Protein AF-A0AAV8WI95-F1 (afdb_monomer_lite)

pLDDT: mean 83.45, std 9.29, range [59.19, 95.19]

Structure (mmCIF, N/CA/C/O backbone):
data_AF-A0AAV8WI95-F1
#
_entry.id   AF-A0AAV8WI95-F1
#
loop_
_atom_site.group_PDB
_atom_site.id
_atom_site.type_symbol
_atom_site.label_atom_id
_atom_site.label_alt_id
_atom_site.label_comp_id
_atom_site.label_asym_id
_atom_site.label_entity_id
_atom_site.label_seq_id
_atom_site.pdbx_PDB_ins_code
_atom_site.Cartn_x
_atom_site.Cartn_y
_atom_site.Cartn_z
_atom_site.occupancy
_atom_site.B_iso_or_equiv
_atom_site.auth_seq_id
_atom_site.auth_comp_id
_atom_site.auth_asym_id
_atom_site.auth_atom_id
_atom_site.pdbx_PDB_model_num
ATOM 1 N N . MET A 1 1 ? -9.296 8.447 18.279 1.00 83.88 1 MET A N 1
ATOM 2 C CA . MET A 1 1 ? -10.589 8.624 17.574 1.00 83.88 1 MET A CA 1
ATOM 3 C C . MET A 1 1 ? -10.660 7.580 16.467 1.00 83.88 1 MET A C 1
ATOM 5 O O . MET A 1 1 ? -9.619 7.297 15.886 1.00 83.88 1 MET A O 1
ATOM 9 N N . LYS A 1 2 ? -11.817 6.955 16.225 1.00 90.81 2 LYS A N 1
ATOM 10 C CA . LYS A 1 2 ? -12.010 6.017 15.104 1.00 90.81 2 LYS A CA 1
ATOM 11 C C . LYS A 1 2 ? -12.854 6.692 14.023 1.00 90.81 2 LYS A C 1
ATOM 13 O O . LYS A 1 2 ? -13.732 7.479 14.372 1.00 90.81 2 LYS A O 1
ATOM 18 N N . CYS A 1 3 ? -12.584 6.404 12.756 1.00 93.12 3 CYS A N 1
ATOM 19 C CA . CYS A 1 3 ? -13.438 6.798 11.635 1.00 93.12 3 CYS A CA 1
ATOM 20 C C . CYS A 1 3 ? -13.751 5.585 10.760 1.00 93.12 3 CYS A C 1
ATOM 22 O O . CYS A 1 3 ? -13.000 4.613 10.751 1.00 93.12 3 CYS A O 1
ATOM 24 N N . GLU A 1 4 ? -14.868 5.638 10.047 1.00 95.19 4 GLU A N 1
ATOM 25 C CA . GLU A 1 4 ? -15.249 4.614 9.082 1.00 95.19 4 GLU A CA 1
ATOM 26 C C . GLU A 1 4 ? -14.975 5.137 7.674 1.00 95.19 4 GLU A C 1
ATOM 28 O O . GLU A 1 4 ? -15.363 6.257 7.332 1.00 95.19 4 GLU A O 1
ATOM 33 N N . VAL A 1 5 ? -14.263 4.346 6.876 1.00 93.56 5 VAL A N 1
ATOM 34 C CA . VAL A 1 5 ? -13.898 4.677 5.498 1.00 93.56 5 VAL A CA 1
ATOM 35 C C . VAL A 1 5 ? -14.409 3.578 4.585 1.00 93.56 5 VAL A C 1
ATOM 37 O O . VAL A 1 5 ? -14.261 2.396 4.882 1.00 93.56 5 VAL A O 1
ATOM 40 N N . ARG A 1 6 ? -14.995 3.964 3.453 1.00 94.31 6 ARG A N 1
ATOM 41 C CA . ARG A 1 6 ? -15.436 3.032 2.417 1.00 94.31 6 ARG A CA 1
ATOM 42 C C . ARG A 1 6 ? -14.423 3.019 1.277 1.00 94.31 6 ARG A C 1
ATOM 44 O O . ARG A 1 6 ? -14.126 4.070 0.713 1.00 94.31 6 ARG A O 1
ATOM 51 N N . VAL A 1 7 ? -13.889 1.845 0.960 1.00 91.62 7 VAL A N 1
ATOM 52 C CA . VAL A 1 7 ? -12.923 1.625 -0.123 1.00 91.62 7 VAL A CA 1
ATOM 53 C C . VAL A 1 7 ? -13.603 0.810 -1.211 1.00 91.62 7 VAL A C 1
ATOM 55 O O . VAL A 1 7 ? -14.171 -0.244 -0.935 1.00 91.62 7 VAL A O 1
ATOM 58 N N . GLN A 1 8 ? -13.532 1.293 -2.448 1.00 92.25 8 GLN A N 1
ATOM 59 C CA . GLN A 1 8 ? -14.112 0.629 -3.608 1.00 92.25 8 GLN A CA 1
ATOM 60 C C . GLN A 1 8 ? -13.038 0.396 -4.668 1.00 92.25 8 GLN A C 1
ATOM 62 O O . GLN A 1 8 ? -12.215 1.270 -4.946 1.00 92.25 8 GLN A O 1
ATOM 67 N N . SER A 1 9 ? -13.052 -0.790 -5.267 1.00 88.44 9 SER A N 1
ATOM 68 C CA . SER A 1 9 ? -12.189 -1.126 -6.394 1.00 88.44 9 SER A CA 1
ATOM 69 C C . SER A 1 9 ? -12.596 -0.365 -7.652 1.00 88.44 9 SER A C 1
ATOM 71 O O . SER A 1 9 ? -13.776 -0.227 -7.967 1.00 88.44 9 SER A O 1
ATOM 73 N N . LEU A 1 10 ? -11.599 0.074 -8.419 1.00 87.12 10 LEU A N 1
ATOM 74 C CA . LEU A 1 10 ? -11.812 0.714 -9.720 1.00 87.12 10 LEU A CA 1
ATOM 75 C C . LEU A 1 10 ? -12.073 -0.292 -10.852 1.00 87.12 10 LEU A C 1
ATOM 77 O O . LEU A 1 10 ? -12.465 0.105 -11.947 1.00 87.12 10 LEU A O 1
ATOM 81 N N . HIS A 1 11 ? -11.815 -1.583 -10.623 1.00 86.44 11 HIS A N 1
ATOM 82 C CA . HIS A 1 11 ? -11.761 -2.596 -11.685 1.00 86.44 11 HIS A CA 1
ATOM 83 C C . HIS A 1 11 ? -12.774 -3.734 -11.522 1.00 86.44 11 HIS A C 1
ATOM 85 O O . HIS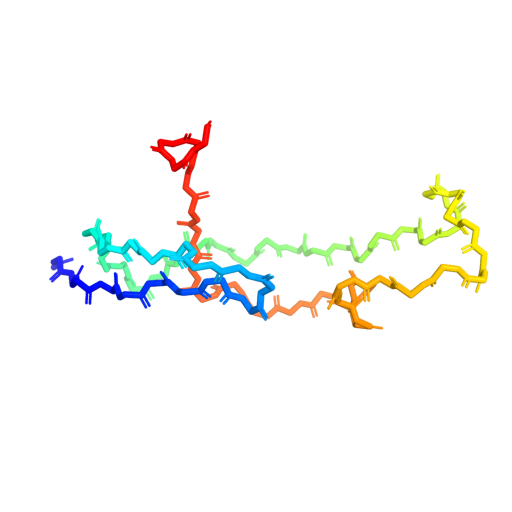 A 1 11 ? -12.948 -4.529 -12.444 1.00 86.44 11 HIS A O 1
ATOM 91 N N . ASN A 1 12 ? -13.436 -3.849 -10.370 1.00 87.75 12 ASN A N 1
ATOM 92 C CA . ASN A 1 12 ? -14.445 -4.875 -10.109 1.00 87.75 12 ASN A CA 1
ATOM 93 C C . ASN A 1 12 ? -15.449 -4.400 -9.044 1.00 87.75 12 ASN A C 1
ATOM 95 O O . ASN A 1 12 ? -15.380 -3.270 -8.570 1.00 87.75 12 ASN A O 1
ATOM 99 N N . ALA A 1 13 ? -16.387 -5.270 -8.667 1.00 94.44 13 ALA A N 1
ATOM 100 C CA . ALA A 1 13 ? -17.437 -4.962 -7.696 1.00 94.44 13 ALA A CA 1
ATOM 101 C C . ALA A 1 13 ? -16.979 -5.009 -6.220 1.00 94.44 13 ALA A C 1
ATOM 103 O O . ALA A 1 13 ? -17.826 -5.038 -5.331 1.00 94.44 13 ALA A O 1
ATOM 104 N N . PHE A 1 14 ? -15.672 -5.060 -5.939 1.00 91.25 14 PHE A N 1
ATOM 105 C CA . PHE A 1 14 ? -15.173 -5.073 -4.564 1.00 91.25 14 PHE A CA 1
ATOM 106 C C . PHE A 1 14 ? -15.432 -3.725 -3.876 1.00 91.25 14 PHE A C 1
ATOM 108 O O . PHE A 1 14 ? -15.049 -2.670 -4.387 1.00 91.25 14 PHE A O 1
ATOM 115 N N . ASP A 1 15 ? -16.057 -3.783 -2.704 1.00 93.69 15 ASP A N 1
ATOM 116 C CA . ASP A 1 15 ? -16.422 -2.652 -1.855 1.00 93.69 15 ASP A CA 1
ATOM 117 C C . ASP A 1 15 ? -16.349 -3.116 -0.395 1.00 93.69 15 ASP A C 1
ATOM 119 O O . ASP A 1 15 ? -16.871 -4.180 -0.053 1.00 93.69 15 ASP A O 1
ATOM 123 N N . VAL A 1 16 ? -15.667 -2.347 0.453 1.00 92.88 16 VAL A N 1
ATOM 124 C CA . VAL A 1 16 ? -15.484 -2.676 1.869 1.00 92.88 16 VAL A CA 1
ATOM 125 C C . VAL A 1 16 ? -15.533 -1.418 2.731 1.00 92.88 16 VAL A C 1
ATOM 127 O O . VAL A 1 16 ? -14.974 -0.378 2.379 1.00 92.88 16 VAL A O 1
ATOM 130 N N . ALA A 1 17 ? -16.196 -1.516 3.882 1.00 93.88 17 ALA A N 1
ATOM 131 C CA . ALA A 1 17 ? -16.128 -0.517 4.942 1.00 93.88 17 ALA A CA 1
ATOM 132 C C . ALA A 1 17 ? -15.079 -0.943 5.978 1.00 93.88 17 ALA A C 1
ATOM 134 O O . ALA A 1 17 ? -15.106 -2.069 6.474 1.00 93.88 17 ALA A O 1
ATOM 135 N N . ILE A 1 18 ? -14.152 -0.043 6.297 1.00 92.31 18 ILE A N 1
ATOM 136 C CA . ILE A 1 18 ? -13.048 -0.273 7.229 1.00 92.31 18 ILE A CA 1
ATOM 137 C C . ILE A 1 18 ? -13.079 0.751 8.361 1.00 92.31 18 ILE A C 1
ATOM 139 O O . ILE A 1 18 ? -13.239 1.952 8.145 1.00 92.31 18 ILE A O 1
ATOM 143 N N . SER A 1 19 ? -12.897 0.272 9.590 1.00 91.81 19 SER A N 1
ATOM 144 C CA . SER A 1 19 ? -12.721 1.131 10.762 1.00 91.81 19 SER A CA 1
ATOM 145 C C . SER A 1 19 ? -11.247 1.507 10.900 1.00 91.81 19 SER A C 1
ATOM 147 O O . SER A 1 19 ? -10.423 0.672 11.272 1.00 91.81 19 SER A O 1
ATOM 149 N N . CYS A 1 20 ? -10.920 2.778 10.703 1.00 90.00 20 CYS A N 1
ATOM 150 C CA . CYS A 1 20 ? -9.565 3.307 10.804 1.00 90.00 20 CYS A CA 1
ATOM 151 C C . CYS A 1 20 ? -9.305 3.962 12.169 1.00 90.00 20 CYS A C 1
ATOM 153 O O . CYS A 1 20 ? -10.173 4.613 12.759 1.00 90.00 20 CYS A O 1
ATOM 155 N N . LEU A 1 21 ? -8.073 3.828 12.663 1.00 91.19 21 LEU A N 1
ATOM 156 C CA . LEU A 1 21 ? -7.576 4.596 13.803 1.00 91.19 21 LEU A CA 1
ATOM 157 C C . LEU A 1 21 ? -7.039 5.945 13.310 1.00 91.19 21 LEU A C 1
AT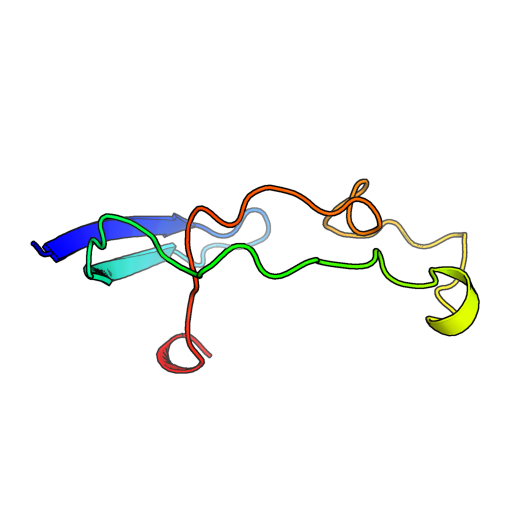OM 159 O O . LEU A 1 21 ? -6.109 5.984 12.511 1.00 91.19 21 LEU A O 1
ATOM 163 N N . VAL A 1 22 ? -7.596 7.047 13.813 1.00 90.44 22 VAL A N 1
ATOM 164 C CA . VAL A 1 22 ? -7.124 8.398 13.482 1.00 90.44 22 VAL A CA 1
ATOM 165 C C . VAL A 1 22 ? -5.992 8.788 14.427 1.00 90.44 22 VAL A C 1
ATOM 167 O O . VAL A 1 22 ? -6.191 8.860 15.645 1.00 90.44 22 VAL A O 1
ATOM 170 N N . LEU A 1 23 ? -4.826 9.059 13.845 1.00 89.00 23 LEU A N 1
ATOM 171 C CA . LEU A 1 23 ? -3.616 9.526 14.520 1.00 89.00 23 LEU A CA 1
ATOM 172 C C . LEU A 1 23 ? -3.305 10.959 14.073 1.00 89.00 23 LEU A C 1
ATOM 174 O O . LEU A 1 23 ? -3.555 11.313 12.924 1.00 89.00 23 LEU A O 1
ATOM 178 N N . SER A 1 24 ? -2.729 11.779 14.956 1.00 86.94 24 SER A N 1
ATOM 179 C CA . SER A 1 24 ? -2.258 13.130 14.598 1.00 86.94 24 SER A CA 1
ATOM 180 C C . SER A 1 24 ? -1.102 13.104 13.595 1.00 86.94 24 SER A C 1
ATOM 182 O O . SER A 1 24 ? -0.886 14.072 12.871 1.00 86.94 24 SER A O 1
ATOM 184 N N . LYS A 1 25 ? -0.359 11.994 13.559 1.00 82.88 25 LYS A N 1
ATOM 185 C CA . LYS A 1 25 ? 0.716 11.721 12.612 1.00 82.88 25 LYS A CA 1
ATOM 186 C C . LYS A 1 25 ? 0.810 10.208 12.404 1.00 82.88 25 LYS A C 1
ATOM 188 O O . LYS A 1 25 ? 0.928 9.474 13.380 1.00 82.88 25 LYS A O 1
ATOM 193 N N . ILE A 1 26 ? 0.725 9.748 11.154 1.00 76.50 26 ILE A N 1
ATOM 194 C CA . ILE A 1 26 ? 0.710 8.309 10.821 1.00 76.50 26 ILE A CA 1
ATOM 195 C C . ILE A 1 26 ? 2.110 7.699 10.947 1.00 76.50 26 ILE A C 1
ATOM 197 O O . ILE A 1 26 ? 2.273 6.630 11.529 1.00 76.50 26 ILE A O 1
ATOM 201 N N . CYS A 1 27 ? 3.130 8.402 10.456 1.00 66.94 27 CYS A N 1
ATOM 202 C CA . CYS A 1 27 ? 4.533 8.039 10.623 1.00 66.94 27 CYS A CA 1
ATOM 203 C C . CYS A 1 27 ? 5.347 9.286 10.966 1.00 66.94 27 CYS A C 1
ATOM 205 O O . CYS A 1 27 ? 5.019 10.385 10.515 1.00 66.94 27 CYS A O 1
ATOM 207 N N . GLU A 1 28 ? 6.443 9.139 11.719 1.00 65.88 28 GLU A N 1
ATOM 208 C CA . GLU A 1 28 ? 7.483 10.173 11.724 1.00 65.88 28 GLU A CA 1
ATOM 209 C C . GLU A 1 28 ? 8.008 10.410 10.301 1.00 65.88 28 GLU A C 1
ATOM 211 O O . GLU A 1 28 ? 7.614 9.703 9.382 1.00 65.88 28 GLU A O 1
ATOM 216 N N . ASN A 1 29 ? 8.807 11.458 10.084 1.00 61.16 29 ASN A N 1
ATOM 217 C CA . ASN A 1 29 ? 9.261 11.849 8.749 1.00 61.16 29 ASN A CA 1
ATOM 218 C C . ASN A 1 29 ? 10.192 10.752 8.194 1.00 61.16 29 ASN A C 1
ATOM 220 O O . ASN A 1 29 ? 11.412 10.853 8.297 1.00 61.16 29 ASN A O 1
ATOM 224 N N . ILE A 1 30 ? 9.610 9.659 7.699 1.00 63.19 30 ILE A N 1
ATOM 225 C CA . ILE A 1 30 ? 10.310 8.568 7.050 1.00 63.19 30 ILE A CA 1
ATOM 226 C C . ILE A 1 30 ? 10.797 9.201 5.764 1.00 63.19 30 ILE A C 1
ATOM 228 O O . ILE A 1 30 ? 10.009 9.476 4.857 1.00 63.19 30 ILE A O 1
ATOM 232 N N . SER A 1 31 ? 12.092 9.502 5.713 1.00 59.19 31 SER A N 1
ATOM 233 C CA . SER A 1 31 ? 12.739 9.760 4.444 1.00 59.19 31 SER A CA 1
ATOM 234 C C . SER A 1 31 ? 12.402 8.566 3.562 1.00 59.19 31 SER A C 1
ATOM 236 O O . SER A 1 31 ? 12.788 7.437 3.850 1.00 59.19 31 SER A O 1
ATOM 238 N N . ASN A 1 32 ? 11.590 8.806 2.539 1.00 68.12 32 ASN A N 1
ATOM 239 C CA . ASN A 1 32 ? 11.313 7.831 1.506 1.00 68.12 32 ASN A CA 1
ATOM 240 C C . ASN A 1 32 ? 12.288 8.153 0.372 1.00 68.12 32 ASN A C 1
ATOM 242 O O . ASN A 1 32 ? 11.946 8.966 -0.496 1.00 68.12 32 ASN A O 1
ATOM 246 N N . PRO A 1 33 ? 13.544 7.652 0.420 1.00 70.19 33 PRO A N 1
ATOM 247 C CA . PRO A 1 33 ? 14.416 7.751 -0.732 1.00 70.19 33 PRO A CA 1
ATOM 248 C C . PRO A 1 33 ? 13.685 6.998 -1.837 1.00 70.19 33 PRO A C 1
ATOM 250 O O . PRO A 1 33 ? 13.450 5.799 -1.711 1.00 70.19 33 PRO A O 1
ATOM 253 N N . GLY A 1 34 ? 13.219 7.721 -2.855 1.00 72.31 34 GLY A N 1
ATOM 254 C CA . GLY A 1 34 ? 12.447 7.117 -3.935 1.00 72.31 34 GLY A CA 1
ATOM 255 C C . GLY A 1 34 ? 13.125 5.855 -4.471 1.00 72.31 34 GLY A C 1
ATOM 256 O O . GLY A 1 34 ? 14.347 5.712 -4.425 1.00 72.31 34 GLY A O 1
ATOM 257 N N . ILE A 1 35 ? 12.323 4.919 -4.961 1.00 80.56 35 ILE A N 1
ATOM 258 C CA . ILE A 1 35 ? 12.830 3.627 -5.420 1.00 80.56 35 ILE A CA 1
ATOM 259 C C . ILE A 1 35 ? 13.570 3.762 -6.757 1.00 80.56 35 ILE A C 1
ATOM 261 O O . ILE A 1 35 ? 13.157 4.508 -7.650 1.00 80.56 35 ILE A O 1
ATOM 265 N N . SER A 1 36 ? 14.649 2.996 -6.924 1.00 84.75 36 SER A N 1
ATOM 266 C CA . SER A 1 36 ? 15.334 2.852 -8.208 1.00 84.75 36 SER A CA 1
ATOM 267 C C . SER A 1 36 ? 14.438 2.075 -9.175 1.00 84.75 36 SER A C 1
ATOM 269 O O . SER A 1 36 ? 14.368 0.849 -9.147 1.00 84.75 36 SER A O 1
ATOM 271 N N . VAL A 1 37 ? 13.722 2.787 -10.050 1.00 85.94 37 VAL A N 1
ATOM 272 C CA . VAL A 1 37 ? 12.800 2.168 -11.025 1.00 85.94 37 VAL A CA 1
ATOM 273 C C . VAL A 1 37 ? 13.517 1.166 -11.935 1.00 85.94 37 VAL A C 1
ATOM 275 O O . VAL A 1 37 ? 12.920 0.180 -12.364 1.00 85.94 37 VAL A O 1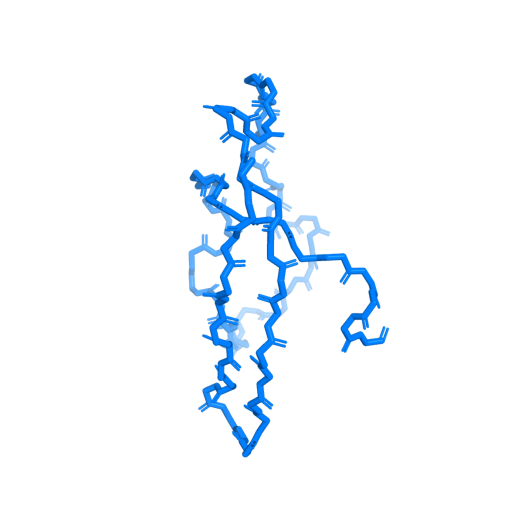
ATOM 278 N N . ALA A 1 38 ? 14.802 1.402 -12.212 1.00 85.06 38 ALA A N 1
ATOM 279 C CA . ALA A 1 38 ? 15.627 0.511 -13.019 1.00 85.06 38 ALA A CA 1
ATOM 280 C C . ALA A 1 38 ? 15.809 -0.870 -12.367 1.00 85.06 38 ALA A C 1
ATOM 282 O O .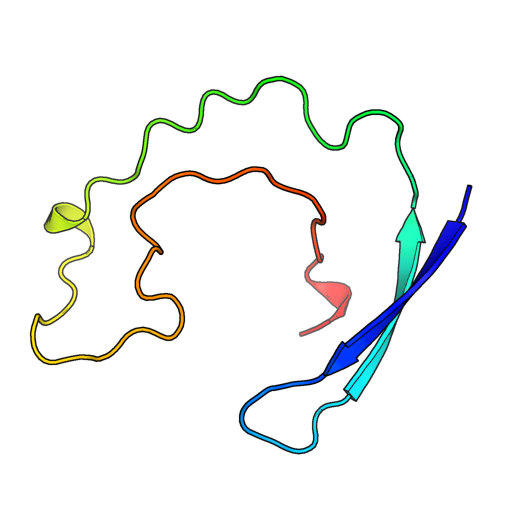 ALA A 1 38 ? 15.808 -1.876 -13.071 1.00 85.06 38 ALA A O 1
ATOM 283 N N . GLU A 1 39 ? 15.903 -0.935 -11.037 1.00 88.62 39 GLU A N 1
ATOM 284 C CA . GLU A 1 39 ? 16.088 -2.191 -10.296 1.00 88.62 39 GLU A CA 1
ATOM 285 C C . GLU A 1 39 ? 14.825 -3.063 -10.270 1.00 88.62 39 GLU A C 1
ATOM 287 O O . GLU A 1 39 ? 14.912 -4.276 -10.091 1.00 88.62 39 GLU A O 1
ATOM 292 N N . LEU A 1 40 ? 13.650 -2.476 -10.519 1.00 88.38 40 LEU A N 1
ATOM 293 C CA . LEU A 1 40 ? 12.377 -3.201 -10.546 1.00 88.38 40 LEU A CA 1
ATOM 294 C C . LEU A 1 40 ? 12.190 -4.050 -11.811 1.00 88.38 40 LEU A C 1
ATOM 296 O O . LEU A 1 40 ? 11.273 -4.866 -11.858 1.00 88.38 40 LEU A O 1
ATOM 300 N N . ASN A 1 41 ? 13.019 -3.850 -12.845 1.00 89.25 41 ASN A N 1
ATOM 301 C CA . ASN A 1 41 ? 12.967 -4.587 -14.114 1.00 89.25 41 ASN A CA 1
ATOM 302 C C . ASN A 1 41 ? 11.558 -4.656 -14.749 1.00 89.25 41 ASN A C 1
ATOM 304 O O . ASN A 1 41 ? 11.202 -5.640 -15.398 1.00 89.25 41 ASN A O 1
ATOM 308 N N . ILE A 1 42 ? 10.747 -3.604 -14.581 1.00 89.06 42 ILE A N 1
ATOM 309 C CA . ILE A 1 42 ? 9.378 -3.545 -15.110 1.00 89.06 42 ILE A CA 1
ATOM 310 C C . ILE A 1 42 ? 9.427 -3.358 -16.637 1.00 89.06 42 ILE A C 1
ATOM 312 O O . ILE A 1 42 ? 10.033 -2.395 -17.122 1.00 89.06 42 ILE A O 1
ATOM 316 N N . PRO A 1 43 ? 8.766 -4.222 -17.430 1.00 91.06 43 PRO A N 1
ATOM 317 C CA . PRO A 1 43 ? 8.690 -4.046 -18.875 1.00 91.06 43 PRO A CA 1
ATOM 318 C C . PRO A 1 43 ? 8.030 -2.715 -19.268 1.00 91.06 43 PRO A C 1
ATOM 320 O O . PRO A 1 43 ? 6.900 -2.424 -18.883 1.00 91.06 43 PRO A O 1
ATOM 323 N N . LYS A 1 44 ? 8.707 -1.926 -20.114 1.00 85.50 44 LYS A N 1
ATOM 324 C CA . LYS A 1 44 ? 8.292 -0.555 -20.486 1.00 85.50 44 LYS A CA 1
ATOM 325 C C . LYS A 1 44 ? 6.938 -0.445 -21.200 1.00 85.50 44 LYS A C 1
ATOM 327 O O . LYS A 1 44 ? 6.392 0.648 -21.295 1.00 85.50 44 LYS A O 1
ATOM 332 N N . HIS A 1 45 ? 6.428 -1.544 -21.752 1.00 88.62 45 HIS A N 1
ATOM 333 C CA . HIS A 1 45 ? 5.155 -1.565 -22.474 1.00 88.62 45 HIS A CA 1
ATOM 334 C C . HIS A 1 45 ? 3.945 -1.773 -21.550 1.00 88.62 45 HIS A C 1
ATOM 336 O O . HIS A 1 45 ? 2.807 -1.644 -22.004 1.00 88.62 45 HIS A O 1
ATOM 342 N N . LEU A 1 46 ? 4.167 -2.105 -20.272 1.00 88.38 46 LEU A N 1
ATOM 343 C CA . LEU A 1 46 ? 3.091 -2.298 -19.308 1.00 88.38 46 LEU A CA 1
ATOM 344 C C . LEU A 1 46 ? 2.570 -0.954 -18.803 1.00 88.38 46 LEU A C 1
ATOM 346 O O . LEU A 1 46 ? 3.332 -0.040 -18.490 1.00 88.38 46 LEU A O 1
ATOM 350 N N . ARG A 1 47 ? 1.246 -0.858 -18.682 1.00 84.31 47 ARG A N 1
ATOM 351 C CA . ARG A 1 47 ? 0.589 0.239 -17.974 1.00 84.31 47 ARG A CA 1
ATOM 352 C C . ARG A 1 47 ? 0.399 -0.183 -16.526 1.00 84.31 47 ARG A C 1
ATOM 354 O O . ARG A 1 47 ? -0.319 -1.142 -16.260 1.00 84.31 47 ARG A O 1
ATOM 361 N N . LEU A 1 48 ? 1.070 0.512 -15.617 1.00 86.88 48 LEU A N 1
ATOM 362 C CA . LEU A 1 48 ? 0.914 0.290 -14.184 1.00 86.88 48 LEU A CA 1
ATOM 363 C C . LEU A 1 48 ? -0.363 0.962 -13.678 1.00 86.88 48 LEU A C 1
ATOM 365 O O . LEU A 1 48 ? -0.819 1.949 -14.257 1.00 86.88 48 LEU A O 1
ATOM 369 N N . ALA A 1 49 ? -0.912 0.429 -12.588 1.00 81.38 49 ALA A N 1
ATOM 370 C CA . ALA A 1 49 ? -2.101 0.981 -11.943 1.00 81.38 49 ALA A CA 1
ATOM 371 C C . ALA A 1 49 ? -1.866 2.406 -11.409 1.00 81.38 49 ALA A C 1
ATOM 373 O O . ALA A 1 49 ? -2.766 3.238 -11.469 1.00 81.38 49 ALA A O 1
ATOM 374 N N . ASP A 1 50 ? -0.644 2.696 -10.953 1.00 83.81 50 ASP A N 1
ATOM 375 C CA . ASP A 1 50 ? -0.197 4.033 -10.565 1.00 83.81 50 ASP A CA 1
ATOM 376 C C . ASP A 1 50 ? 0.865 4.547 -11.562 1.00 83.81 50 ASP A C 1
ATOM 378 O O . ASP A 1 50 ? 2.018 4.107 -11.528 1.00 83.81 50 ASP A O 1
ATOM 382 N N . PRO A 1 51 ? 0.520 5.488 -12.463 1.00 83.50 51 PRO A N 1
ATOM 383 C CA . PRO A 1 51 ? 1.479 6.117 -13.377 1.00 83.50 51 PRO A CA 1
ATOM 384 C C . PRO A 1 51 ? 2.580 6.926 -12.672 1.00 83.50 51 PRO A C 1
ATOM 386 O O . PRO A 1 51 ? 3.601 7.250 -13.282 1.00 83.50 51 PRO A O 1
ATOM 389 N N . SER A 1 52 ? 2.372 7.276 -11.405 1.00 86.88 52 SER A N 1
ATOM 390 C CA . SER A 1 52 ? 3.278 8.033 -10.543 1.00 86.88 52 SER A CA 1
ATOM 391 C C . SER A 1 52 ? 3.973 7.185 -9.475 1.00 86.88 52 SER A C 1
ATOM 393 O O . SER A 1 52 ? 4.622 7.762 -8.610 1.00 86.88 52 SER A O 1
ATOM 395 N N . PHE A 1 53 ? 3.948 5.850 -9.581 1.00 84.94 53 PHE A N 1
ATOM 396 C CA . PHE A 1 53 ? 4.490 4.916 -8.574 1.00 84.94 53 PHE A CA 1
ATOM 397 C C . PHE A 1 53 ? 5.950 5.173 -8.146 1.00 84.94 53 PHE A C 1
ATOM 399 O O . PHE A 1 53 ? 6.376 4.759 -7.073 1.00 84.94 53 PHE A O 1
ATOM 406 N N . TYR A 1 54 ? 6.744 5.821 -9.003 1.00 84.50 54 TYR A N 1
ATOM 407 C CA . TYR A 1 54 ? 8.151 6.145 -8.757 1.00 84.50 54 TYR A CA 1
ATOM 408 C C . TYR A 1 54 ? 8.356 7.431 -7.947 1.00 84.50 54 TYR A C 1
ATOM 410 O O . TYR A 1 54 ? 9.484 7.743 -7.562 1.00 84.50 54 TYR A O 1
ATOM 418 N N . LYS A 1 55 ? 7.297 8.217 -7.732 1.00 84.81 55 LYS A N 1
ATOM 419 C CA . LYS A 1 55 ? 7.339 9.467 -6.974 1.00 84.81 55 LYS A CA 1
ATOM 420 C C . LYS A 1 55 ? 6.864 9.197 -5.549 1.00 84.81 55 LYS A C 1
ATOM 422 O O . LYS A 1 55 ? 5.702 8.839 -5.370 1.00 84.81 55 LYS A O 1
ATOM 427 N N . PRO A 1 56 ? 7.711 9.413 -4.530 1.00 80.50 56 PRO A N 1
ATOM 428 C CA . PRO A 1 56 ? 7.248 9.431 -3.151 1.00 80.50 56 PRO A CA 1
ATOM 429 C C . PRO A 1 56 ? 6.140 10.474 -2.974 1.00 80.50 56 PRO A C 1
ATOM 431 O O . PRO A 1 56 ? 6.277 11.612 -3.427 1.00 80.50 56 PRO A O 1
ATOM 434 N N . GLY A 1 57 ? 5.058 10.081 -2.311 1.00 79.06 57 GLY A N 1
ATOM 435 C CA . GLY A 1 57 ? 3.939 10.948 -1.955 1.00 79.06 57 GLY A CA 1
ATOM 436 C C . GLY A 1 57 ? 3.663 10.914 -0.456 1.00 79.06 57 GLY A C 1
ATOM 437 O O . GLY A 1 57 ? 4.236 10.109 0.281 1.00 79.06 57 GLY A O 1
ATOM 438 N N . GLU A 1 58 ? 2.779 11.798 -0.005 1.00 80.44 58 GLU A N 1
ATOM 439 C CA . GLU A 1 58 ? 2.300 11.791 1.374 1.00 80.44 58 GLU A CA 1
ATOM 440 C C . GLU A 1 58 ? 1.471 10.528 1.654 1.00 80.44 58 GLU A C 1
ATOM 442 O O . GLU A 1 58 ? 0.585 10.161 0.880 1.00 80.44 58 GLU A O 1
ATOM 447 N N . ILE A 1 59 ? 1.748 9.866 2.780 1.00 80.56 59 ILE A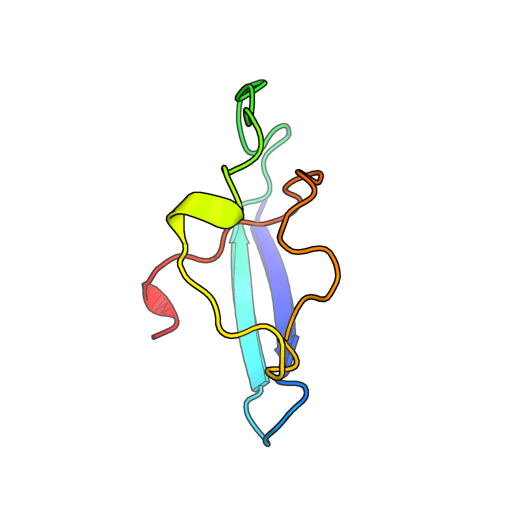 N 1
ATOM 448 C CA . ILE A 1 59 ? 0.982 8.703 3.231 1.00 80.56 59 ILE A CA 1
ATOM 449 C C . ILE A 1 59 ? -0.160 9.196 4.120 1.00 80.56 59 ILE A C 1
ATOM 451 O O . ILE A 1 59 ? 0.047 9.512 5.290 1.00 80.56 59 ILE A O 1
ATOM 455 N N . ALA A 1 60 ? -1.371 9.229 3.566 1.00 81.62 60 ALA A N 1
ATOM 456 C CA . ALA A 1 60 ? -2.580 9.624 4.291 1.00 81.62 60 ALA A CA 1
ATOM 457 C C . ALA A 1 60 ? -3.283 8.455 5.010 1.00 81.62 60 ALA A C 1
ATOM 459 O O . ALA A 1 60 ? -4.122 8.679 5.879 1.00 81.62 60 ALA A O 1
ATOM 460 N N . MET A 1 61 ? -2.978 7.205 4.644 1.00 85.81 61 MET A N 1
ATOM 461 C CA . MET A 1 61 ? -3.610 6.005 5.201 1.00 85.81 61 MET A CA 1
ATOM 462 C C . MET A 1 61 ? -2.720 4.780 4.981 1.00 85.81 61 MET A C 1
ATOM 464 O O . MET A 1 61 ? -2.107 4.645 3.926 1.00 85.81 61 MET A O 1
ATOM 468 N N . ILE A 1 62 ? -2.680 3.875 5.961 1.00 86.00 62 ILE A N 1
ATOM 469 C CA . ILE A 1 62 ? -2.039 2.561 5.841 1.00 86.00 62 ILE A CA 1
ATOM 470 C C . ILE A 1 62 ? -3.123 1.502 6.023 1.00 86.00 62 ILE A C 1
ATOM 472 O O . ILE A 1 62 ? -3.842 1.517 7.022 1.00 86.00 62 ILE A O 1
ATOM 476 N N . LEU A 1 63 ? -3.231 0.594 5.056 1.00 86.06 63 LEU A N 1
ATOM 477 C CA . LEU A 1 63 ? -4.136 -0.549 5.100 1.00 86.06 63 LEU A CA 1
ATOM 478 C C . LEU A 1 63 ? -3.311 -1.808 5.376 1.00 86.06 63 LEU A C 1
ATOM 480 O O . LEU A 1 63 ? -2.358 -2.094 4.655 1.00 86.06 63 LEU A O 1
ATOM 484 N N . GLY A 1 64 ? -3.634 -2.508 6.463 1.00 75.44 64 GLY A N 1
ATOM 485 C CA . GLY A 1 64 ? -2.954 -3.743 6.857 1.00 75.44 64 GLY A CA 1
ATOM 486 C C . GLY A 1 64 ? -3.414 -4.965 6.057 1.00 75.44 64 GLY A C 1
ATOM 487 O O . GLY A 1 64 ? -4.351 -4.891 5.265 1.00 75.44 64 GLY A O 1
ATOM 488 N N . ALA A 1 65 ? -2.771 -6.105 6.322 1.00 66.38 65 ALA A N 1
ATOM 489 C CA . ALA A 1 65 ? -3.058 -7.388 5.674 1.00 66.38 65 ALA A CA 1
ATOM 490 C C . ALA A 1 65 ? -4.439 -7.984 6.016 1.00 66.38 65 ALA A C 1
ATOM 492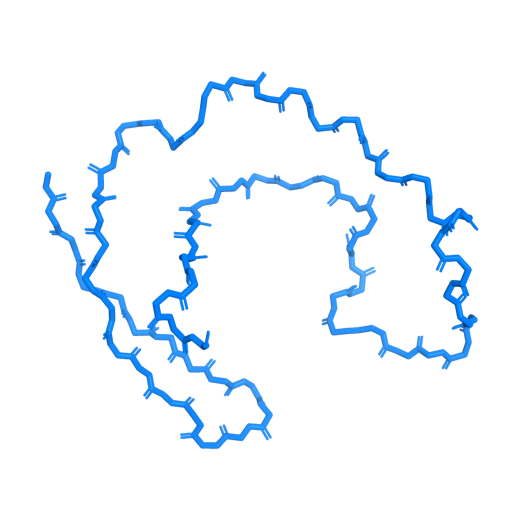 O O . ALA A 1 65 ? -4.868 -8.916 5.359 1.00 66.38 65 ALA A O 1
ATOM 493 N N . ASP A 1 66 ? -5.178 -7.431 6.982 1.00 67.44 66 ASP A N 1
ATOM 494 C CA . ASP A 1 66 ? -6.530 -7.913 7.322 1.00 67.44 66 ASP A CA 1
ATOM 495 C C . ASP A 1 66 ? -7.555 -7.775 6.176 1.00 67.44 66 ASP A C 1
ATOM 497 O O . ASP A 1 66 ? -8.669 -8.286 6.275 1.00 67.44 66 ASP A O 1
ATOM 501 N N . LEU A 1 67 ? -7.206 -7.071 5.095 1.00 68.81 67 LEU A N 1
ATOM 502 C CA . LEU A 1 67 ? -8.059 -6.900 3.920 1.00 68.81 67 LEU A CA 1
ATOM 503 C C . LEU A 1 67 ? -7.866 -7.978 2.837 1.00 68.81 67 LEU A C 1
ATOM 505 O O . LEU A 1 67 ? -8.742 -8.062 1.973 1.00 68.81 67 LEU A O 1
ATOM 509 N N . PHE A 1 68 ? -6.782 -8.776 2.863 1.00 61.41 68 PHE A N 1
ATOM 510 C CA . PHE A 1 68 ? -6.447 -9.755 1.810 1.00 61.41 68 PHE A CA 1
ATOM 511 C C . PHE A 1 68 ? -5.687 -10.988 2.315 1.00 61.41 68 PHE A C 1
ATOM 513 O O . PHE A 1 68 ? -4.617 -10.813 2.940 1.00 61.41 68 PHE A O 1
#

Secondary structure (DSSP, 8-state):
-EEEEEEE-SSSS-EEEEEEEP-S-SSS--------GGGGT--TT---S-TTTTS---------GGG-

Radius of gyration: 15.48 Å; chains: 1; bounding box: 34×23×40 Å

Foldseek 3Di:
DKDWDWDADPPDGDIDIDIDDDDPDPDDPPPCPFDDPVVVVDPPVDDDPDPCNRDDDDDPDDDDPPVD

Sequence (68 aa):
MKCEVRVQSLHNAFDVAISCLVLSKICENISNPGISVAELNIPKHLRLADPSFYKPGEIAMILGADLF

Organism: NCBI:txid1586634